Protein AF-A0A6V7X8K1-F1 (afdb_monomer)

Secondary structure (DSSP, 8-state):
-HHHHHHHHHHHHHHHHHHHHHHHHHTT--TT-HHHHHHHHHHHHHHHHHHHHHHTTSHHHHHHHHHS--SSHHHHHHHHHHHHHHHHHHHHHHHGGG-TT-GGGSTTHHHHHHHHHHHHHHHH-

Structure (mmCIF, N/CA/C/O backbone):
data_AF-A0A6V7X8K1-F1
#
_entry.id   AF-A0A6V7X8K1-F1
#
loop_
_atom_site.group_PDB
_atom_site.id
_atom_site.type_symbol
_atom_site.label_atom_id
_atom_site.label_alt_id
_atom_site.label_comp_id
_atom_site.label_asym_id
_atom_site.label_entity_id
_atom_site.label_seq_id
_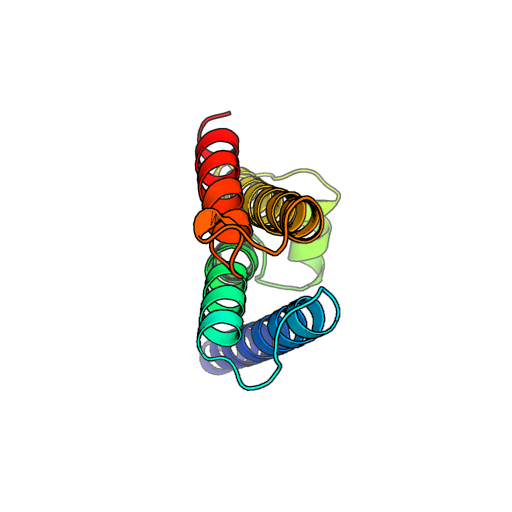atom_site.pdbx_PDB_ins_code
_atom_site.Cartn_x
_atom_site.Cartn_y
_atom_site.Cartn_z
_atom_site.occupancy
_atom_site.B_iso_or_equiv
_atom_site.auth_seq_id
_atom_site.auth_comp_id
_atom_site.auth_asym_id
_atom_site.auth_atom_id
_atom_site.pdbx_PDB_model_num
ATOM 1 N N . MET A 1 1 ? 0.686 -12.149 26.136 1.00 55.59 1 MET A N 1
ATOM 2 C CA . MET A 1 1 ? -0.283 -11.477 25.232 1.00 55.59 1 MET A CA 1
ATOM 3 C C . MET A 1 1 ? 0.337 -10.400 24.326 1.00 55.59 1 MET A C 1
ATOM 5 O O . MET A 1 1 ? -0.065 -10.305 23.178 1.00 55.59 1 MET A O 1
ATOM 9 N N . ARG A 1 2 ? 1.343 -9.617 24.757 1.00 61.03 2 ARG A N 1
ATOM 10 C CA . ARG A 1 2 ? 1.994 -8.589 23.903 1.00 61.03 2 ARG A CA 1
ATOM 11 C C . ARG A 1 2 ? 2.788 -9.161 22.712 1.00 61.03 2 ARG A C 1
ATOM 13 O O . ARG A 1 2 ? 2.730 -8.612 21.616 1.00 61.03 2 ARG A O 1
ATOM 20 N N . ASN A 1 3 ? 3.457 -10.301 22.908 1.00 64.44 3 ASN A N 1
ATOM 21 C CA . ASN A 1 3 ? 4.300 -10.933 21.882 1.00 64.44 3 ASN A CA 1
ATOM 22 C C . ASN A 1 3 ? 3.488 -11.460 20.676 1.00 64.44 3 ASN A C 1
ATOM 24 O O . ASN A 1 3 ? 3.930 -11.409 19.532 1.00 64.44 3 ASN A O 1
ATOM 28 N N . THR A 1 4 ? 2.241 -11.889 20.905 1.00 74.62 4 THR A N 1
ATOM 29 C CA . THR A 1 4 ? 1.353 -12.371 19.837 1.00 74.62 4 THR A CA 1
ATOM 30 C C . THR A 1 4 ? 0.757 -11.237 19.000 1.00 74.62 4 THR A C 1
ATOM 32 O O . THR A 1 4 ? 0.476 -11.454 17.824 1.00 74.62 4 THR A O 1
ATOM 35 N N . ARG A 1 5 ? 0.596 -10.026 19.557 1.00 73.50 5 ARG A N 1
ATOM 36 C CA . ARG A 1 5 ? 0.122 -8.844 18.810 1.00 73.50 5 ARG A CA 1
ATOM 37 C C . ARG A 1 5 ? 1.199 -8.338 17.844 1.00 73.50 5 ARG A C 1
ATOM 39 O O . ARG A 1 5 ? 0.915 -8.153 16.666 1.00 73.50 5 ARG A O 1
ATOM 46 N N . ILE A 1 6 ? 2.442 -8.215 18.316 1.00 80.56 6 ILE A N 1
ATOM 47 C CA . ILE A 1 6 ? 3.587 -7.790 17.490 1.00 80.56 6 ILE A CA 1
ATOM 48 C C .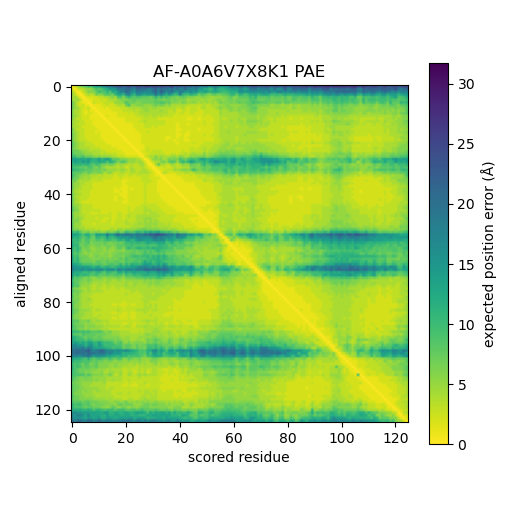 ILE A 1 6 ? 3.845 -8.792 16.358 1.00 80.56 6 ILE A C 1
ATOM 50 O O . ILE A 1 6 ? 4.017 -8.387 15.215 1.00 80.56 6 ILE A O 1
ATOM 54 N N . GLY A 1 7 ? 3.778 -10.099 16.641 1.00 83.44 7 GLY A N 1
ATOM 55 C CA . GLY A 1 7 ? 3.947 -11.127 15.610 1.00 83.44 7 GLY A CA 1
ATOM 56 C C . GLY A 1 7 ? 2.869 -11.110 14.517 1.00 83.44 7 GLY A C 1
ATOM 57 O O . GLY A 1 7 ? 3.161 -11.427 13.368 1.00 83.44 7 GLY A O 1
ATOM 58 N N . ARG A 1 8 ? 1.622 -10.734 14.837 1.00 81.44 8 ARG A N 1
ATOM 59 C CA . ARG A 1 8 ? 0.561 -10.558 13.826 1.00 81.44 8 ARG A CA 1
ATOM 60 C C . ARG A 1 8 ? 0.782 -9.298 12.995 1.00 81.44 8 ARG A C 1
ATOM 62 O O . ARG A 1 8 ? 0.614 -9.350 11.782 1.00 81.44 8 ARG A O 1
ATOM 69 N N . PHE A 1 9 ? 1.190 -8.207 13.644 1.00 86.44 9 PHE A N 1
ATOM 70 C CA . PHE A 1 9 ? 1.510 -6.946 12.980 1.00 86.44 9 PHE A CA 1
ATOM 71 C C . PHE A 1 9 ? 2.623 -7.124 11.946 1.00 86.44 9 PHE A C 1
ATOM 73 O O . PHE A 1 9 ? 2.435 -6.777 10.784 1.00 86.44 9 PHE A O 1
ATOM 80 N N . THR A 1 10 ? 3.754 -7.718 12.342 1.00 88.44 10 THR A N 1
ATOM 81 C CA . THR A 1 10 ? 4.902 -7.893 11.444 1.00 88.44 10 THR A CA 1
ATOM 82 C C . THR A 1 10 ? 4.549 -8.784 10.262 1.00 88.44 10 THR A C 1
ATOM 84 O O . THR A 1 10 ? 4.804 -8.407 9.124 1.00 88.44 10 THR A O 1
ATOM 87 N N . ARG A 1 11 ? 3.888 -9.924 10.502 1.00 89.44 11 ARG A N 1
ATOM 88 C CA . ARG A 1 11 ? 3.417 -10.813 9.427 1.00 89.44 11 ARG A CA 1
ATOM 89 C C . ARG A 1 11 ? 2.485 -10.090 8.462 1.00 89.44 11 ARG A C 1
ATOM 91 O O . ARG A 1 11 ? 2.692 -10.180 7.261 1.00 89.44 11 ARG A O 1
ATOM 98 N N . GLY A 1 12 ? 1.502 -9.354 8.981 1.00 90.25 12 GLY A N 1
ATOM 99 C CA . GLY A 1 12 ? 0.574 -8.589 8.153 1.00 90.25 12 GLY A CA 1
ATOM 100 C C . GLY A 1 12 ? 1.292 -7.549 7.293 1.00 90.25 12 GLY A C 1
ATOM 101 O O . GLY A 1 12 ? 1.050 -7.512 6.094 1.00 90.25 12 GLY A O 1
ATOM 102 N N . TYR A 1 13 ? 2.230 -6.798 7.876 1.00 92.81 13 TYR A N 1
ATOM 103 C CA . TYR A 1 13 ? 3.029 -5.791 7.172 1.00 92.81 13 TYR A CA 1
ATOM 104 C C . TYR A 1 13 ? 3.877 -6.398 6.042 1.00 92.81 13 TYR A C 1
ATOM 106 O O . TYR A 1 13 ? 3.915 -5.873 4.931 1.00 92.81 13 TYR A O 1
ATOM 114 N N . PHE A 1 14 ? 4.535 -7.537 6.288 1.00 94.25 14 PHE A N 1
ATOM 115 C CA . PHE A 1 14 ? 5.283 -8.235 5.238 1.00 94.25 14 PHE A CA 1
ATOM 116 C C . PHE A 1 14 ? 4.357 -8.766 4.140 1.00 94.25 14 PHE A C 1
ATOM 118 O O . PHE A 1 14 ? 4.650 -8.583 2.960 1.00 94.25 14 PHE A O 1
ATOM 125 N N . CYS A 1 15 ? 3.226 -9.376 4.504 1.00 94.06 15 CYS A N 1
ATOM 126 C CA . CYS A 1 15 ? 2.257 -9.882 3.535 1.00 94.06 15 CYS A CA 1
ATOM 127 C C . CYS A 1 15 ? 1.703 -8.765 2.642 1.00 94.06 15 CYS A C 1
ATOM 129 O O . CYS A 1 15 ? 1.661 -8.933 1.427 1.00 94.06 15 CYS A O 1
ATOM 131 N N . THR A 1 16 ? 1.319 -7.619 3.208 1.00 93.25 16 THR A N 1
ATOM 132 C CA . THR A 1 16 ? 0.806 -6.486 2.424 1.00 93.25 16 THR A CA 1
ATOM 133 C C . THR A 1 16 ? 1.877 -5.860 1.538 1.00 93.25 16 THR A C 1
ATOM 135 O O . THR A 1 16 ? 1.589 -5.570 0.379 1.00 93.25 16 THR A O 1
ATOM 138 N N . THR A 1 17 ? 3.122 -5.753 2.016 1.00 94.94 17 THR A N 1
ATOM 139 C CA . THR A 1 17 ? 4.252 -5.290 1.188 1.00 94.94 17 THR A CA 1
ATOM 140 C C . THR A 1 17 ? 4.463 -6.195 -0.019 1.00 94.94 17 THR A C 1
ATOM 142 O O . THR A 1 17 ? 4.588 -5.711 -1.142 1.00 94.94 17 THR A O 1
ATOM 145 N N . ILE A 1 18 ? 4.447 -7.514 0.190 1.00 95.00 18 ILE A N 1
ATOM 146 C CA . ILE A 1 18 ? 4.583 -8.495 -0.890 1.00 95.00 18 ILE A CA 1
ATOM 147 C C . ILE A 1 18 ? 3.430 -8.352 -1.891 1.00 95.00 18 ILE A C 1
ATOM 149 O O . ILE A 1 18 ? 3.673 -8.296 -3.095 1.00 95.00 18 ILE A O 1
ATOM 153 N N . VAL A 1 19 ? 2.188 -8.233 -1.411 1.00 95.00 19 VAL A N 1
ATOM 154 C CA . VAL A 1 19 ? 1.010 -8.045 -2.272 1.00 95.00 19 VAL A CA 1
ATOM 155 C C . VAL A 1 19 ? 1.140 -6.777 -3.118 1.00 95.00 19 VAL A C 1
ATOM 157 O O . VAL A 1 19 ? 0.967 -6.852 -4.331 1.00 95.00 19 VAL A O 1
ATOM 160 N N . PHE A 1 20 ? 1.498 -5.631 -2.530 1.00 94.88 20 PHE A N 1
ATOM 161 C CA . PHE A 1 20 ? 1.669 -4.395 -3.300 1.00 94.88 20 PHE A CA 1
ATOM 162 C C . PHE A 1 20 ? 2.833 -4.459 -4.289 1.00 94.88 20 PHE A C 1
ATOM 164 O O . PHE A 1 20 ? 2.708 -3.927 -5.389 1.00 94.88 20 PHE A O 1
ATOM 171 N N . HIS A 1 21 ? 3.928 -5.145 -3.949 1.00 93.44 21 HIS A N 1
ATOM 172 C CA . HIS A 1 21 ? 5.048 -5.353 -4.871 1.00 93.44 21 HIS A CA 1
ATOM 173 C C . HIS A 1 21 ? 4.629 -6.173 -6.094 1.00 93.44 21 HIS A C 1
ATOM 175 O O . HIS A 1 21 ? 4.922 -5.790 -7.226 1.00 93.44 21 HIS A O 1
ATOM 181 N N . PHE A 1 22 ? 3.887 -7.265 -5.887 1.00 94.19 22 PHE A N 1
ATOM 182 C CA . PHE A 1 22 ? 3.358 -8.070 -6.990 1.00 94.19 22 PHE A CA 1
ATOM 183 C C . PHE A 1 22 ? 2.303 -7.321 -7.809 1.00 94.19 22 PHE A C 1
ATOM 185 O O . PHE A 1 22 ? 2.330 -7.396 -9.034 1.00 94.19 22 PHE A O 1
ATOM 192 N N . LEU A 1 23 ? 1.410 -6.559 -7.169 1.00 92.44 23 LEU A N 1
ATOM 193 C CA . LEU A 1 23 ? 0.446 -5.713 -7.879 1.00 92.44 23 LEU A CA 1
ATOM 194 C C . LEU A 1 23 ? 1.153 -4.677 -8.759 1.00 92.44 23 LEU A C 1
ATOM 196 O O . LEU A 1 23 ? 0.796 -4.522 -9.922 1.00 92.44 23 LEU A O 1
ATOM 200 N N . ALA A 1 24 ? 2.191 -4.019 -8.240 1.00 90.69 2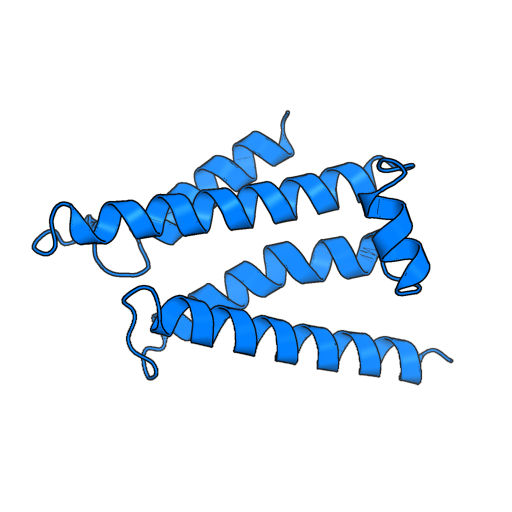4 ALA A N 1
ATOM 201 C CA . ALA A 1 24 ? 3.002 -3.081 -9.008 1.00 90.69 24 ALA A CA 1
ATOM 202 C C . ALA A 1 24 ? 3.735 -3.754 -10.181 1.00 90.69 24 ALA A C 1
ATOM 204 O O . ALA A 1 24 ? 3.841 -3.169 -11.256 1.00 90.69 24 ALA A O 1
ATOM 205 N N . PHE A 1 25 ? 4.205 -4.991 -10.003 1.00 89.75 25 PHE A N 1
ATOM 206 C CA . PHE A 1 25 ? 4.787 -5.786 -11.085 1.00 89.75 25 PHE A CA 1
ATOM 207 C C . PHE A 1 25 ? 3.770 -6.080 -12.201 1.00 89.75 25 PHE A C 1
ATOM 209 O O . PHE A 1 25 ? 4.064 -5.848 -13.371 1.00 89.75 25 PHE A O 1
ATOM 216 N N . PHE A 1 26 ? 2.556 -6.528 -11.859 1.00 87.56 26 PHE A N 1
ATOM 217 C CA . PHE A 1 26 ? 1.506 -6.770 -12.859 1.00 87.56 26 PHE A CA 1
ATOM 218 C C . PHE A 1 26 ? 1.069 -5.490 -13.577 1.00 87.56 26 PHE A C 1
ATOM 220 O O . PHE A 1 26 ? 0.733 -5.520 -14.758 1.00 87.56 26 PHE A O 1
ATOM 227 N N . LEU A 1 27 ? 1.098 -4.365 -12.867 1.00 81.62 27 LEU A N 1
ATOM 228 C CA . LEU A 1 27 ? 0.759 -3.039 -13.363 1.00 81.62 27 LEU A CA 1
ATOM 229 C C . LEU A 1 27 ? 1.997 -2.287 -13.863 1.00 81.62 27 LEU A C 1
ATOM 231 O O . LEU A 1 27 ? 2.163 -1.115 -13.538 1.00 81.62 27 LEU A O 1
ATOM 235 N N . TRP A 1 28 ? 2.817 -2.919 -14.703 1.00 74.50 28 TRP A N 1
ATOM 236 C CA . TRP A 1 28 ? 3.828 -2.244 -15.535 1.00 74.50 28 TRP A CA 1
ATOM 237 C C . TRP A 1 28 ? 5.220 -2.026 -14.931 1.00 74.50 28 TRP A C 1
ATOM 239 O O . TRP A 1 28 ? 6.066 -1.433 -15.603 1.00 74.50 28 TRP A O 1
ATOM 249 N N . SER A 1 29 ? 5.506 -2.513 -13.721 1.00 83.19 29 SER A N 1
ATOM 250 C CA . SER A 1 29 ? 6.845 -2.381 -13.133 1.00 83.19 29 SER A CA 1
ATOM 251 C C . SER A 1 29 ? 7.718 -3.636 -13.251 1.00 83.19 29 SER A C 1
ATOM 253 O O . SER A 1 29 ? 7.244 -4.754 -13.426 1.00 83.19 29 SER A O 1
ATOM 255 N N . SER A 1 30 ? 9.034 -3.461 -13.104 1.00 85.94 30 SER A N 1
ATOM 256 C CA . SER A 1 30 ? 9.994 -4.563 -13.013 1.00 85.94 30 SER A CA 1
ATOM 257 C C . SER A 1 30 ? 10.024 -5.168 -11.606 1.00 85.94 30 SER A C 1
ATOM 259 O O . SER A 1 30 ? 10.061 -4.446 -10.603 1.00 85.94 30 SER A O 1
ATOM 261 N N . ILE A 1 31 ? 10.075 -6.503 -11.537 1.00 85.88 31 ILE A N 1
ATOM 262 C CA . ILE A 1 31 ? 10.069 -7.271 -10.283 1.00 85.88 31 ILE A CA 1
ATOM 263 C C . ILE A 1 31 ? 11.336 -7.063 -9.440 1.00 85.88 31 ILE A C 1
ATOM 265 O O . ILE A 1 31 ? 11.259 -7.092 -8.213 1.00 85.88 31 ILE A O 1
ATOM 269 N N . PHE A 1 32 ? 12.482 -6.821 -10.085 1.00 88.56 32 PHE A N 1
ATOM 270 C CA . PHE A 1 32 ? 13.786 -6.646 -9.430 1.00 88.56 32 PHE A CA 1
ATOM 271 C C . PHE A 1 32 ? 14.178 -5.173 -9.242 1.00 88.56 32 PHE A C 1
ATOM 273 O O . PHE A 1 32 ? 15.308 -4.887 -8.853 1.00 88.56 32 PHE A O 1
ATOM 280 N N . SER A 1 33 ? 13.276 -4.226 -9.526 1.00 88.50 33 SER A N 1
ATOM 281 C CA . SER A 1 33 ? 13.569 -2.808 -9.305 1.00 88.50 33 SER A CA 1
ATOM 282 C C . SER A 1 33 ? 13.435 -2.438 -7.828 1.00 88.50 33 SER A C 1
ATOM 284 O O . SER A 1 33 ? 12.428 -2.736 -7.176 1.00 88.50 33 SER A O 1
ATOM 286 N N . PHE A 1 34 ? 14.447 -1.730 -7.321 1.00 91.38 34 PHE A N 1
ATOM 287 C CA . PHE A 1 34 ? 14.433 -1.139 -5.987 1.00 91.38 34 PHE A CA 1
ATOM 288 C C . PHE A 1 34 ? 13.300 -0.117 -5.832 1.00 91.38 34 PHE A C 1
ATOM 290 O O . PHE A 1 34 ? 12.683 -0.041 -4.771 1.00 91.38 34 PHE A O 1
ATOM 297 N N . ASP A 1 35 ? 12.949 0.599 -6.902 1.00 90.50 35 ASP A N 1
ATOM 298 C CA . ASP A 1 35 ? 11.892 1.608 -6.857 1.00 90.50 35 ASP A CA 1
ATOM 299 C C . ASP A 1 35 ? 10.509 0.981 -6.645 1.00 90.50 35 ASP A C 1
ATOM 301 O O . ASP A 1 35 ? 9.682 1.523 -5.915 1.00 90.50 35 ASP A O 1
ATOM 305 N N . THR A 1 36 ? 10.258 -0.197 -7.230 1.00 92.25 36 THR A N 1
ATOM 306 C CA . THR A 1 36 ? 9.028 -0.974 -6.992 1.00 92.25 36 THR A CA 1
ATOM 307 C C . THR A 1 36 ? 8.920 -1.396 -5.536 1.00 92.25 36 THR A C 1
ATOM 309 O O . THR A 1 36 ? 7.853 -1.271 -4.937 1.00 92.25 36 THR A O 1
ATOM 312 N N . PHE A 1 37 ? 10.035 -1.842 -4.953 1.00 93.62 37 PHE A N 1
ATOM 313 C CA . PHE A 1 37 ? 10.077 -2.245 -3.555 1.00 93.62 37 PHE A CA 1
ATOM 314 C C . PHE A 1 37 ? 9.829 -1.056 -2.619 1.00 93.62 37 PHE A C 1
ATOM 316 O O . PHE A 1 37 ? 8.992 -1.145 -1.721 1.00 93.62 37 PHE A O 1
ATOM 323 N N . LEU A 1 38 ? 10.498 0.078 -2.852 1.00 94.50 38 LEU A N 1
ATOM 324 C CA . LEU A 1 38 ? 10.278 1.302 -2.079 1.00 94.50 38 LEU A CA 1
ATOM 325 C C . LEU A 1 38 ? 8.838 1.803 -2.194 1.00 94.50 38 LEU A C 1
ATOM 327 O O . LEU A 1 38 ? 8.244 2.206 -1.195 1.00 94.50 38 LEU A O 1
ATOM 331 N N . PHE A 1 39 ? 8.258 1.747 -3.391 1.00 94.38 39 PHE A N 1
ATOM 332 C CA . PHE A 1 39 ? 6.867 2.117 -3.613 1.00 94.38 39 PHE A CA 1
ATOM 333 C C . PHE A 1 39 ? 5.899 1.189 -2.864 1.00 94.38 39 PHE A C 1
ATOM 335 O O . PHE A 1 39 ? 4.990 1.666 -2.185 1.00 94.38 39 PHE A O 1
ATOM 342 N N . ALA A 1 40 ? 6.122 -0.127 -2.906 1.00 95.06 40 ALA A N 1
ATOM 343 C CA . ALA A 1 40 ? 5.330 -1.094 -2.148 1.00 95.06 40 ALA A CA 1
ATOM 344 C C . ALA A 1 40 ? 5.450 -0.877 -0.629 1.00 95.06 40 ALA A C 1
ATOM 346 O O . ALA A 1 40 ? 4.455 -0.970 0.096 1.00 95.06 40 ALA A O 1
ATOM 347 N N . LEU A 1 41 ? 6.645 -0.533 -0.141 1.00 95.38 41 LEU A N 1
ATOM 348 C CA . LEU A 1 41 ? 6.888 -0.203 1.262 1.00 95.38 41 LEU A CA 1
ATOM 349 C C . LEU A 1 41 ? 6.169 1.092 1.677 1.00 95.38 41 LEU A C 1
ATOM 351 O O . LEU A 1 41 ? 5.563 1.147 2.750 1.00 95.38 41 LEU A O 1
ATOM 355 N N . LEU A 1 42 ? 6.186 2.118 0.821 1.00 94.81 42 LEU A N 1
ATOM 356 C CA . LEU A 1 42 ? 5.470 3.381 1.027 1.00 94.81 42 LEU A CA 1
ATOM 357 C C . LEU A 1 42 ? 3.954 3.152 1.111 1.00 94.81 42 LEU A C 1
ATOM 359 O O . LEU A 1 42 ? 3.313 3.587 2.072 1.00 94.81 42 LEU A O 1
ATOM 363 N N . LEU A 1 43 ? 3.391 2.420 0.146 1.00 94.50 43 LEU A N 1
ATOM 364 C CA . LEU A 1 43 ? 1.977 2.038 0.130 1.00 94.50 43 LEU A CA 1
ATOM 365 C C . LEU A 1 43 ? 1.601 1.233 1.371 1.00 94.50 43 LEU A C 1
ATOM 367 O O . LEU A 1 43 ? 0.589 1.508 2.010 1.00 94.50 43 LEU A O 1
ATOM 371 N N . THR A 1 44 ? 2.430 0.271 1.770 1.00 95.69 44 THR A N 1
ATOM 372 C CA . THR A 1 44 ? 2.173 -0.527 2.975 1.00 95.69 44 THR A CA 1
ATOM 373 C C . THR A 1 44 ? 2.181 0.329 4.233 1.00 95.69 44 THR A C 1
ATOM 375 O O . THR A 1 44 ? 1.299 0.210 5.080 1.00 95.69 44 THR A O 1
ATOM 378 N N . THR A 1 45 ? 3.157 1.223 4.355 1.00 94.50 45 THR A N 1
ATOM 379 C CA . THR A 1 45 ? 3.290 2.107 5.517 1.00 94.50 45 THR A CA 1
ATOM 380 C C . THR A 1 45 ? 2.101 3.052 5.640 1.00 94.50 45 THR A C 1
ATOM 382 O O . THR A 1 45 ? 1.637 3.317 6.740 1.00 94.50 45 THR A O 1
ATOM 385 N N . THR A 1 46 ? 1.567 3.529 4.524 1.00 92.75 46 THR A N 1
ATOM 386 C CA . THR A 1 46 ? 0.464 4.500 4.519 1.00 92.75 46 THR A CA 1
ATOM 387 C C . THR A 1 46 ? -0.913 3.849 4.587 1.00 92.75 46 THR A C 1
ATOM 389 O O . THR A 1 46 ? -1.862 4.478 5.035 1.00 92.75 46 THR A O 1
ATOM 392 N N . THR A 1 47 ? -1.038 2.573 4.224 1.00 92.38 47 THR A N 1
ATOM 393 C CA . THR A 1 47 ? -2.311 1.842 4.289 1.00 92.38 47 THR A CA 1
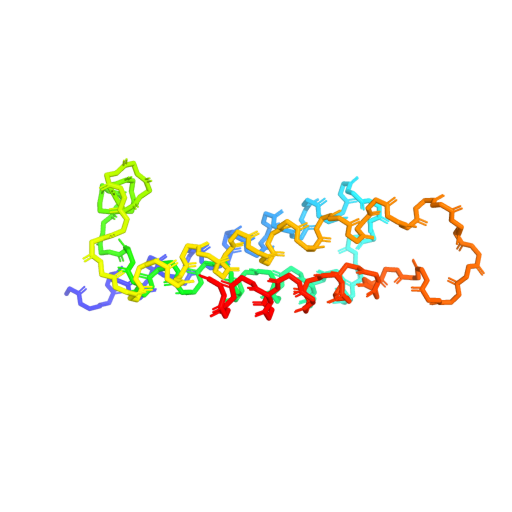ATOM 394 C C . THR A 1 47 ? -2.398 0.974 5.538 1.00 92.38 47 THR A C 1
ATOM 396 O O . THR A 1 47 ? -3.249 1.185 6.399 1.00 92.38 47 THR A O 1
ATOM 399 N N . PHE A 1 48 ? -1.490 0.011 5.681 1.00 92.00 48 PHE A N 1
ATOM 400 C CA . PHE A 1 48 ? -1.559 -1.011 6.715 1.00 92.00 48 PHE A CA 1
ATOM 401 C C . PHE A 1 48 ? -1.272 -0.446 8.106 1.00 92.00 48 PHE A C 1
ATOM 403 O O . PHE A 1 48 ? -1.967 -0.795 9.054 1.00 92.00 48 PHE A O 1
ATOM 410 N N . LEU A 1 49 ? -0.272 0.427 8.249 1.00 90.00 49 LEU A N 1
ATOM 411 C CA . LEU A 1 49 ? 0.157 0.928 9.558 1.00 90.00 49 LEU A CA 1
ATOM 412 C C . LEU A 1 49 ? -0.935 1.743 10.285 1.00 90.00 49 LEU A C 1
ATOM 414 O O . LEU A 1 49 ? -1.265 1.367 11.413 1.00 90.00 49 LEU A O 1
ATOM 418 N N . PRO A 1 50 ? -1.551 2.789 9.691 1.00 89.44 50 PRO A N 1
ATOM 419 C CA . PRO A 1 50 ? -2.596 3.548 10.382 1.00 89.44 50 PRO A CA 1
ATOM 420 C C . PRO A 1 50 ? -3.853 2.705 10.645 1.00 89.44 50 PRO A C 1
ATOM 422 O O . PRO A 1 50 ? -4.429 2.782 11.731 1.00 89.44 50 PRO A O 1
ATOM 425 N N . LEU A 1 51 ? -4.243 1.831 9.708 1.00 88.38 51 LEU A N 1
ATOM 426 C CA . LEU A 1 51 ? -5.377 0.917 9.893 1.00 88.38 51 LEU A CA 1
ATOM 427 C C . LEU A 1 51 ? -5.133 -0.091 11.022 1.00 88.38 51 LEU A C 1
ATOM 429 O O . LEU A 1 51 ? -6.040 -0.375 11.807 1.00 88.38 51 LEU A O 1
ATOM 433 N N . ASN A 1 52 ? -3.912 -0.618 11.138 1.00 87.88 52 ASN A N 1
ATOM 434 C CA . ASN A 1 52 ? -3.579 -1.573 12.188 1.00 87.88 52 ASN A CA 1
ATOM 435 C C . ASN A 1 52 ? -3.609 -0.922 13.577 1.00 87.88 52 ASN A C 1
ATOM 437 O O . ASN A 1 52 ? -4.168 -1.501 14.507 1.00 87.88 52 ASN A O 1
ATOM 441 N N . ILE A 1 53 ? -3.072 0.299 13.691 1.00 86.62 53 ILE A N 1
ATOM 442 C CA . ILE A 1 53 ? -3.036 1.062 14.945 1.00 86.62 53 ILE A CA 1
ATOM 443 C C . ILE A 1 53 ? -4.445 1.463 15.400 1.00 86.62 53 ILE A C 1
ATOM 445 O O . ILE A 1 53 ? -4.754 1.330 16.583 1.00 86.62 53 ILE A O 1
ATOM 449 N N . SER A 1 54 ? -5.298 1.929 14.484 1.00 85.69 54 SER A N 1
ATOM 450 C CA . SER A 1 54 ? -6.596 2.524 14.839 1.00 85.69 54 SER A CA 1
ATOM 451 C C . SER A 1 54 ? -7.771 1.538 14.834 1.00 85.69 54 SER A C 1
ATOM 453 O O . SER A 1 54 ? -8.699 1.699 15.629 1.00 85.69 54 SER A O 1
ATOM 455 N N . CYS A 1 55 ? -7.765 0.529 13.951 1.00 78.50 55 CYS A N 1
ATOM 456 C CA . CYS A 1 55 ? -8.893 -0.400 13.776 1.00 78.50 55 CYS A CA 1
ATOM 457 C C . CYS A 1 55 ? -8.567 -1.861 14.163 1.00 78.50 55 CYS A C 1
ATOM 459 O O . CYS A 1 55 ? -9.492 -2.634 14.414 1.00 78.50 55 CYS A O 1
ATOM 461 N N . SER A 1 56 ? -7.296 -2.288 14.224 1.00 67.06 56 SER A N 1
ATOM 462 C CA . SER A 1 56 ? -6.954 -3.721 14.324 1.00 67.06 56 SER A CA 1
ATOM 463 C C . SER A 1 56 ? -6.466 -4.147 15.717 1.00 67.06 56 SER A C 1
ATOM 465 O O . SER A 1 56 ? -5.290 -4.405 15.977 1.00 67.06 56 SER A O 1
ATOM 467 N N . GLU A 1 57 ? -7.414 -4.317 16.635 1.00 69.12 57 GLU A N 1
ATOM 468 C CA . GLU A 1 57 ? -7.204 -5.253 17.751 1.00 69.12 57 GLU A CA 1
ATOM 469 C C . GLU A 1 57 ? -7.701 -6.668 17.413 1.00 69.12 57 GLU A C 1
ATOM 471 O O . GLU A 1 57 ? -7.179 -7.651 17.943 1.00 69.12 57 GLU A O 1
ATOM 476 N N . SER A 1 58 ? -8.668 -6.781 16.494 1.00 77.00 58 SER A N 1
ATOM 477 C CA . SER A 1 58 ? -9.191 -8.031 15.931 1.00 77.00 58 SER A CA 1
ATOM 478 C C . SER A 1 58 ? -9.646 -7.819 14.480 1.00 77.00 58 SER A C 1
ATOM 480 O O . SER A 1 58 ? -9.895 -6.687 14.068 1.00 77.00 58 SER A O 1
ATOM 482 N N . ALA A 1 59 ? -9.764 -8.904 13.703 1.00 73.69 59 ALA A N 1
ATOM 483 C CA . ALA A 1 59 ? -10.305 -8.841 12.340 1.00 73.69 59 ALA A CA 1
ATOM 484 C C . ALA A 1 59 ? -11.761 -8.346 12.331 1.00 73.69 59 ALA A C 1
ATOM 486 O O . ALA A 1 59 ? -12.144 -7.560 11.478 1.00 73.69 59 ALA A O 1
ATOM 487 N N . GLU A 1 60 ? -12.548 -8.745 13.328 1.00 77.94 60 GLU A N 1
ATOM 488 C CA . GLU A 1 60 ? -13.931 -8.297 13.503 1.00 77.94 60 GLU A CA 1
ATOM 489 C C . GLU A 1 60 ? -14.023 -6.788 13.761 1.00 77.94 60 GLU A C 1
ATOM 491 O O . GLU A 1 60 ? -14.833 -6.108 13.146 1.00 77.94 60 GLU A O 1
ATOM 496 N N . LYS A 1 61 ? -13.142 -6.229 14.605 1.00 76.19 61 LYS A N 1
ATOM 497 C CA . LYS A 1 61 ? -13.078 -4.776 14.820 1.00 76.19 61 LYS A CA 1
ATOM 498 C C . LYS A 1 61 ? -12.650 -4.027 13.565 1.00 76.19 61 LYS A C 1
ATOM 500 O O . LYS A 1 61 ? -13.150 -2.934 13.338 1.00 76.19 61 LYS A O 1
ATOM 505 N N . PHE A 1 62 ? -11.767 -4.607 12.753 1.00 81.25 62 PHE A N 1
ATOM 506 C CA . PHE A 1 62 ? -11.392 -4.031 11.465 1.00 81.25 62 PHE A CA 1
ATOM 507 C C . PHE A 1 62 ? -12.594 -3.951 10.515 1.00 81.25 62 PHE A C 1
ATOM 509 O O . PHE A 1 62 ? -12.887 -2.868 10.016 1.00 81.25 62 PHE A O 1
ATOM 516 N N . TRP A 1 63 ? -13.319 -5.058 10.328 1.00 80.31 63 TRP A N 1
ATOM 517 C CA . TRP A 1 63 ? -14.515 -5.083 9.480 1.00 80.31 63 TRP A CA 1
ATOM 518 C C . TRP A 1 63 ? -15.622 -4.183 10.027 1.00 80.31 63 TRP A C 1
ATOM 520 O O . TRP A 1 63 ? -16.196 -3.411 9.275 1.00 80.31 63 TRP A O 1
ATOM 530 N N . ASN A 1 64 ? -15.828 -4.146 11.345 1.00 81.06 64 ASN A N 1
ATOM 531 C CA . ASN A 1 64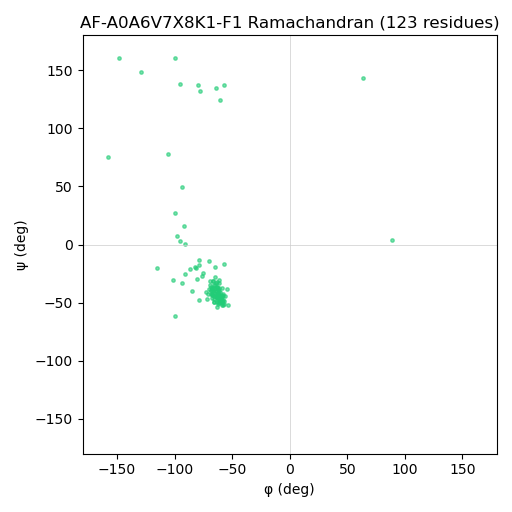 ? -16.752 -3.189 11.952 1.00 81.06 64 ASN A CA 1
ATOM 532 C C . ASN A 1 64 ? -16.322 -1.729 11.740 1.00 81.06 64 ASN A C 1
ATOM 534 O O . ASN A 1 64 ? -17.187 -0.889 11.530 1.00 81.06 64 ASN A O 1
ATOM 538 N N . CYS A 1 65 ? -15.021 -1.416 11.772 1.00 80.12 65 CYS A N 1
ATOM 539 C CA . CYS A 1 65 ? -14.487 -0.080 11.457 1.00 80.12 65 CYS A CA 1
ATOM 540 C C . CYS A 1 65 ? -14.873 0.351 10.033 1.00 80.12 65 CYS A C 1
ATOM 542 O O . CYS A 1 65 ? -15.130 1.525 9.779 1.00 80.12 65 CYS A O 1
ATOM 544 N N . TRP A 1 66 ? -14.875 -0.619 9.116 1.00 78.00 66 TRP A N 1
ATOM 545 C CA . TRP A 1 66 ? -15.184 -0.431 7.707 1.00 78.00 66 TRP A CA 1
ATOM 546 C C . TRP A 1 66 ? -16.695 -0.327 7.450 1.00 78.00 66 TRP A C 1
ATOM 548 O O . TRP A 1 66 ? -17.133 0.613 6.792 1.00 78.00 66 TRP A O 1
ATOM 558 N N . ASP A 1 67 ? -17.487 -1.243 8.016 1.00 82.12 67 ASP A N 1
ATOM 559 C CA . ASP A 1 67 ? -18.925 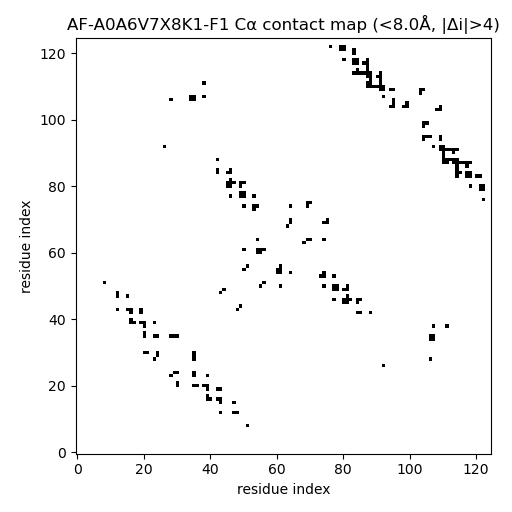-1.381 7.746 1.00 82.12 67 ASP A CA 1
ATOM 560 C C . ASP A 1 67 ? -19.807 -0.459 8.606 1.00 82.12 67 ASP A C 1
ATOM 562 O O . ASP A 1 67 ? -20.774 0.113 8.108 1.00 82.12 67 ASP A O 1
ATOM 566 N N . ASN A 1 68 ? -19.493 -0.279 9.896 1.00 71.88 68 ASN A N 1
ATOM 567 C CA . ASN A 1 68 ? -20.331 0.483 10.840 1.00 71.88 68 ASN A CA 1
ATOM 568 C C . ASN A 1 68 ? -19.964 1.972 10.938 1.00 71.88 68 ASN A C 1
ATOM 570 O O . ASN A 1 68 ? -20.396 2.643 11.8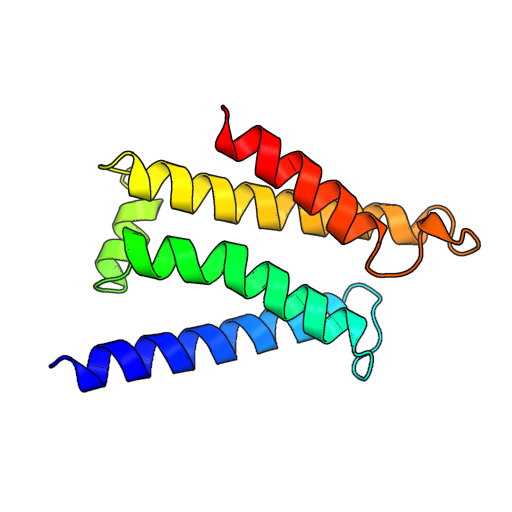79 1.00 71.88 68 ASN A O 1
ATOM 574 N N . TYR A 1 69 ? -19.193 2.486 9.971 1.00 72.06 69 TYR A N 1
ATOM 575 C CA . TYR A 1 69 ? -18.626 3.837 9.964 1.00 72.06 69 TYR A CA 1
ATOM 576 C C . TYR A 1 69 ? -17.617 4.070 11.121 1.00 72.06 69 TYR A C 1
ATOM 578 O O . TYR A 1 69 ? -17.787 3.561 12.234 1.00 72.06 69 TYR A O 1
ATOM 586 N N . PRO A 1 70 ? -16.526 4.830 10.907 1.00 80.19 70 PRO A N 1
ATOM 587 C CA . PRO A 1 70 ? -15.519 5.065 11.941 1.00 80.19 70 PRO A CA 1
ATOM 588 C C . PRO A 1 70 ? -16.113 5.759 13.174 1.00 80.19 70 PRO A C 1
ATOM 590 O O . PRO A 1 70 ? -16.677 6.848 13.087 1.00 80.19 70 PRO A O 1
ATOM 593 N N . GLN A 1 71 ? -15.928 5.138 14.341 1.00 81.56 71 GLN A N 1
ATOM 594 C CA . GLN A 1 71 ? -16.464 5.605 15.627 1.00 81.56 71 GLN A CA 1
ATOM 595 C C . GLN A 1 71 ? -15.595 6.710 16.246 1.00 81.56 71 GLN A C 1
ATOM 597 O O . GLN A 1 71 ? -16.028 7.451 17.124 1.00 81.56 71 GLN A O 1
ATOM 602 N N . THR A 1 72 ? -14.331 6.804 15.825 1.00 86.69 72 THR A N 1
ATOM 603 C CA . THR A 1 72 ? -13.353 7.768 16.342 1.00 86.69 72 THR A CA 1
ATOM 604 C C . THR A 1 72 ? -12.691 8.527 15.199 1.00 86.69 72 THR A C 1
ATOM 606 O O . THR A 1 72 ? -12.449 7.973 14.127 1.00 86.69 72 THR A O 1
ATOM 609 N N . ILE A 1 73 ? -12.312 9.781 15.454 1.00 86.38 73 ILE A N 1
ATOM 610 C CA . ILE A 1 73 ? -11.584 10.631 14.500 1.00 86.38 73 ILE A CA 1
ATOM 611 C C . ILE A 1 73 ? -10.298 9.945 13.999 1.00 86.38 73 ILE A C 1
ATOM 613 O O . ILE A 1 73 ? -9.989 10.000 12.813 1.00 86.38 73 ILE A O 1
ATOM 617 N N . SER A 1 74 ? -9.578 9.223 14.866 1.00 87.19 74 SER A N 1
ATOM 618 C CA . SER A 1 74 ? -8.379 8.460 14.484 1.00 87.19 74 SER A CA 1
ATOM 619 C C . SER A 1 74 ? -8.669 7.355 13.461 1.00 87.19 74 SER A C 1
ATOM 621 O O . SER A 1 74 ? -7.899 7.173 12.517 1.00 87.19 74 SER A O 1
ATOM 623 N N . GLN A 1 75 ? -9.787 6.641 13.611 1.00 87.62 75 GLN A N 1
ATOM 624 C CA . GLN A 1 75 ? -10.232 5.610 12.671 1.00 87.62 75 GLN A CA 1
ATOM 625 C C . GLN A 1 75 ? -10.630 6.227 11.333 1.00 87.62 75 GLN A C 1
ATOM 627 O O . GLN A 1 75 ? -10.201 5.739 10.289 1.00 87.62 75 GLN A O 1
ATOM 632 N N . LEU A 1 76 ? -11.367 7.343 11.371 1.00 88.00 76 LEU A N 1
ATOM 633 C CA . LEU A 1 76 ? -11.760 8.086 10.176 1.00 88.00 76 LEU A CA 1
ATOM 634 C C . LEU A 1 76 ? -10.531 8.536 9.381 1.00 88.00 76 LEU A C 1
ATOM 636 O O . LEU A 1 76 ? -10.437 8.236 8.192 1.00 88.00 76 LEU A O 1
ATOM 640 N N . TYR A 1 77 ? -9.557 9.175 10.035 1.00 88.88 77 TYR A N 1
ATOM 641 C CA . TYR A 1 77 ? -8.312 9.573 9.378 1.00 88.88 77 TYR A CA 1
ATOM 642 C C . TYR A 1 77 ? -7.526 8.380 8.848 1.00 88.88 77 TYR A C 1
ATOM 644 O O . TYR A 1 77 ? -7.010 8.442 7.740 1.00 88.88 77 TYR A O 1
ATOM 652 N N . SER A 1 78 ? -7.463 7.274 9.590 1.00 89.81 78 SER A N 1
ATOM 653 C CA . SER A 1 78 ? -6.728 6.082 9.148 1.00 89.81 78 SER A CA 1
ATOM 654 C C . SER A 1 78 ? -7.320 5.477 7.875 1.00 89.81 78 SER A C 1
ATOM 656 O O . SER A 1 78 ? -6.576 5.118 6.964 1.00 89.81 78 SER A O 1
ATOM 658 N N . ILE A 1 79 ? -8.652 5.409 7.785 1.00 88.88 79 ILE A N 1
ATOM 659 C CA . ILE A 1 79 ? -9.358 4.938 6.588 1.00 88.88 79 ILE A CA 1
ATOM 660 C C . ILE A 1 79 ? -9.168 5.924 5.433 1.00 88.88 79 ILE A C 1
ATOM 662 O O . ILE A 1 79 ? -8.826 5.506 4.328 1.00 88.88 79 ILE A O 1
ATOM 666 N N . ARG A 1 80 ? -9.324 7.232 5.679 1.00 89.69 80 ARG A N 1
ATOM 667 C CA . ARG A 1 80 ? -9.150 8.271 4.652 1.00 89.69 80 ARG A CA 1
ATOM 668 C C . ARG A 1 80 ? -7.736 8.301 4.086 1.00 89.69 80 ARG A C 1
ATOM 670 O O . ARG A 1 80 ? -7.574 8.346 2.872 1.00 89.69 80 ARG A O 1
ATOM 677 N N . VAL A 1 81 ? -6.727 8.215 4.947 1.00 90.56 81 VAL A N 1
ATOM 678 C CA . VAL A 1 81 ? -5.317 8.134 4.554 1.00 90.56 81 VAL A CA 1
ATOM 679 C C . VAL A 1 81 ? -5.072 6.895 3.703 1.00 90.56 81 VAL A C 1
ATOM 681 O O . VAL A 1 81 ? -4.469 7.009 2.637 1.00 90.56 81 VAL A O 1
ATOM 684 N N . ALA A 1 82 ? -5.554 5.725 4.130 1.00 91.25 82 ALA A N 1
ATOM 685 C CA . ALA A 1 82 ? -5.354 4.485 3.388 1.00 91.25 82 ALA A CA 1
ATOM 686 C C . ALA A 1 82 ? -6.027 4.536 2.006 1.00 91.25 82 ALA A C 1
ATOM 688 O O . ALA A 1 82 ? -5.404 4.187 1.003 1.00 91.25 82 ALA A O 1
ATOM 689 N N . LEU A 1 83 ? -7.269 5.024 1.939 1.00 90.94 83 LEU A N 1
ATOM 690 C CA . LEU A 1 83 ? -8.015 5.181 0.691 1.00 90.94 83 LEU A CA 1
ATOM 691 C C . LEU A 1 83 ? -7.378 6.215 -0.238 1.00 90.94 83 LEU A C 1
ATOM 693 O O . LEU A 1 83 ? -7.135 5.906 -1.401 1.00 90.94 83 LEU A O 1
ATOM 697 N N . GLY A 1 84 ? -7.054 7.407 0.267 1.00 91.06 84 GLY A N 1
ATOM 698 C CA . GLY A 1 84 ? -6.391 8.456 -0.507 1.00 91.06 84 GLY A CA 1
ATOM 699 C C . GLY A 1 84 ? -5.045 7.986 -1.058 1.00 91.06 84 GLY A C 1
ATOM 700 O O . GLY A 1 84 ? -4.765 8.159 -2.242 1.00 91.06 84 GLY A O 1
ATOM 701 N N . SER A 1 85 ? -4.257 7.294 -0.233 1.00 92.12 85 SER A N 1
ATOM 702 C CA . SER A 1 85 ? -2.986 6.689 -0.643 1.00 92.12 85 SER A CA 1
ATOM 703 C C . SER A 1 85 ? -3.168 5.680 -1.775 1.00 92.12 85 SER A C 1
ATOM 705 O O . SER A 1 85 ? -2.453 5.754 -2.772 1.00 92.12 85 SER A O 1
ATOM 707 N N . LEU A 1 86 ? -4.126 4.756 -1.650 1.00 92.25 86 LEU A N 1
ATOM 708 C CA . LEU A 1 86 ? -4.395 3.729 -2.663 1.00 92.25 86 LEU A CA 1
ATOM 709 C C . LEU A 1 86 ? -4.907 4.332 -3.970 1.00 92.25 86 LEU A C 1
ATOM 711 O O . LEU A 1 86 ? -4.381 4.025 -5.038 1.00 92.25 86 LEU A O 1
ATOM 715 N N . ILE A 1 87 ? -5.913 5.201 -3.880 1.00 92.31 87 ILE A N 1
ATOM 716 C CA . ILE A 1 87 ? -6.545 5.830 -5.039 1.00 92.31 87 ILE A CA 1
ATOM 717 C C . ILE A 1 87 ? -5.526 6.703 -5.774 1.00 92.31 87 ILE A C 1
ATOM 719 O O . ILE A 1 87 ? -5.342 6.536 -6.977 1.00 92.31 87 ILE A O 1
ATOM 723 N N . GLY A 1 88 ? -4.809 7.576 -5.061 1.00 90.88 88 GLY A N 1
ATOM 724 C CA . GLY A 1 88 ? -3.793 8.440 -5.661 1.00 90.88 88 GLY A CA 1
ATOM 725 C C . GLY A 1 88 ? -2.669 7.644 -6.316 1.00 90.88 88 GLY A C 1
ATOM 726 O O . GLY A 1 88 ? -2.339 7.881 -7.477 1.00 90.88 88 GLY A O 1
ATOM 727 N N . SER A 1 89 ? -2.136 6.643 -5.612 1.00 91.38 89 SER A N 1
ATOM 728 C CA . SER A 1 89 ? -1.071 5.787 -6.142 1.00 91.38 89 SER A CA 1
ATOM 729 C C . SER A 1 89 ? -1.464 5.127 -7.462 1.00 91.38 89 SER A C 1
ATOM 731 O O . SER A 1 89 ? -0.674 5.133 -8.404 1.00 91.38 89 SER A O 1
ATOM 733 N N . TRP A 1 90 ? -2.688 4.594 -7.559 1.00 89.31 90 TRP A N 1
ATOM 734 C CA . TRP A 1 90 ? -3.142 3.886 -8.756 1.00 89.31 90 TRP A CA 1
ATOM 735 C C . TRP A 1 90 ? -3.612 4.796 -9.888 1.00 89.31 90 TRP A C 1
ATOM 737 O O . TRP A 1 90 ? -3.388 4.455 -11.047 1.00 89.31 90 TRP A O 1
ATOM 747 N N . ILE A 1 91 ? -4.154 5.982 -9.594 1.00 89.69 91 ILE A N 1
ATOM 748 C CA . ILE A 1 91 ? -4.412 7.002 -10.623 1.00 89.69 91 ILE A CA 1
ATOM 749 C C . ILE A 1 91 ? -3.112 7.364 -11.346 1.00 89.69 91 ILE A C 1
ATOM 751 O O . ILE A 1 91 ? -3.088 7.430 -12.573 1.00 89.69 91 ILE A O 1
ATOM 755 N N . GLY A 1 92 ? -2.012 7.523 -10.607 1.00 85.06 92 GLY A N 1
ATOM 756 C CA . GLY A 1 92 ? -0.720 7.828 -11.216 1.00 85.06 92 GLY A CA 1
ATOM 757 C C . GLY A 1 92 ? -0.175 6.721 -12.118 1.00 85.06 92 GLY A C 1
ATOM 758 O O . GLY A 1 92 ? 0.502 7.029 -13.096 1.00 85.06 92 GLY A O 1
ATOM 759 N N . VAL A 1 93 ? -0.527 5.457 -11.866 1.00 86.62 93 VAL A N 1
ATOM 760 C CA . VAL A 1 93 ? -0.144 4.333 -12.735 1.00 86.62 93 VAL A CA 1
ATOM 761 C C . VAL A 1 93 ? -0.832 4.403 -14.093 1.00 86.62 93 VAL A C 1
ATOM 763 O O . VAL A 1 93 ? -0.192 4.131 -15.105 1.00 86.62 93 VAL A O 1
ATOM 766 N N . PHE A 1 94 ? -2.092 4.841 -14.153 1.00 84.12 94 PHE A N 1
ATOM 767 C CA . PHE A 1 94 ? -2.799 5.017 -15.427 1.00 84.12 94 PHE A CA 1
ATOM 768 C C . PHE A 1 94 ? -2.186 6.101 -16.324 1.00 84.12 94 PHE A C 1
ATOM 770 O O . PHE A 1 94 ? -2.423 6.095 -17.529 1.00 84.12 94 PHE A O 1
ATOM 777 N N . VAL A 1 95 ? -1.388 7.018 -15.768 1.00 81.31 95 VAL A N 1
ATOM 778 C CA . VAL A 1 95 ? -0.718 8.087 -16.528 1.00 81.31 95 VAL A CA 1
ATOM 779 C C . VAL A 1 95 ? 0.574 7.595 -17.199 1.00 81.31 95 VAL A C 1
ATOM 781 O O . VAL A 1 95 ? 1.028 8.205 -18.167 1.00 81.31 95 VAL A O 1
ATOM 784 N N . VAL A 1 96 ? 1.155 6.481 -16.740 1.00 81.38 96 VAL A N 1
ATOM 785 C CA . VAL A 1 96 ? 2.417 5.932 -17.277 1.00 81.38 96 VAL A CA 1
ATOM 786 C C . VAL A 1 96 ? 2.305 5.527 -18.762 1.00 81.38 96 VAL A C 1
ATOM 788 O O . VAL A 1 96 ? 3.178 5.923 -19.536 1.00 81.38 96 VAL A O 1
ATOM 791 N N . PRO A 1 97 ? 1.241 4.830 -19.223 1.00 73.88 97 PRO A N 1
ATOM 792 C CA . PRO A 1 97 ? 1.094 4.435 -20.626 1.00 73.88 97 PRO A CA 1
ATOM 793 C C . PRO A 1 97 ? 0.818 5.584 -21.602 1.00 73.88 97 PRO A C 1
ATOM 795 O O . PRO A 1 97 ? 0.926 5.377 -22.807 1.00 73.88 97 PRO A O 1
ATOM 798 N N . LEU A 1 98 ? 0.445 6.772 -21.110 1.00 77.38 98 LEU A N 1
ATOM 799 C CA . LEU A 1 98 ? 0.015 7.886 -21.958 1.00 77.38 98 LEU A CA 1
ATOM 800 C C . LEU A 1 98 ? 1.171 8.479 -22.783 1.00 77.38 98 LEU A C 1
ATOM 802 O O . LEU A 1 98 ? 0.934 8.935 -23.893 1.00 7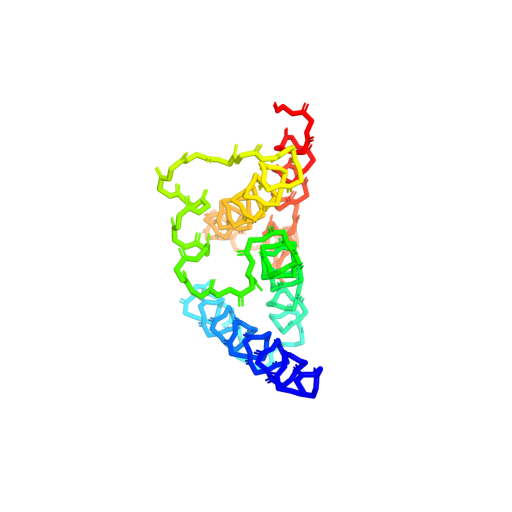7.38 98 LEU A O 1
ATOM 806 N N . ASP A 1 99 ? 2.407 8.444 -22.267 1.00 70.56 99 ASP A N 1
ATOM 807 C CA . ASP A 1 99 ? 3.602 8.973 -22.945 1.00 70.56 99 ASP A CA 1
ATOM 808 C C . ASP A 1 99 ? 4.899 8.319 -22.387 1.00 70.56 99 ASP A C 1
ATOM 810 O O . ASP A 1 99 ? 5.688 8.914 -21.653 1.00 70.56 99 ASP A O 1
ATOM 814 N N . TRP A 1 100 ? 5.180 7.064 -22.762 1.00 72.06 100 TRP A N 1
ATOM 815 C CA . TRP A 1 100 ? 6.293 6.257 -22.201 1.00 72.06 100 TRP A CA 1
ATOM 816 C C . TRP A 1 100 ? 7.703 6.877 -22.328 1.00 72.06 100 TRP A C 1
ATOM 818 O O . TRP A 1 100 ? 8.650 6.471 -21.653 1.00 72.06 100 TRP A O 1
ATOM 828 N N . ASN A 1 101 ? 7.866 7.871 -23.203 1.00 78.31 101 ASN A N 1
ATOM 829 C CA . ASN A 1 101 ? 9.158 8.470 -23.535 1.00 78.31 101 ASN A CA 1
ATOM 830 C C . ASN A 1 101 ? 9.532 9.681 -22.665 1.00 78.31 101 ASN A C 1
ATOM 832 O O . ASN A 1 101 ? 10.591 10.280 -22.870 1.00 78.31 101 ASN A O 1
ATOM 836 N N . ARG A 1 102 ? 8.694 10.086 -21.702 1.00 87.06 102 ARG A N 1
ATOM 837 C CA . ARG A 1 102 ? 8.983 11.247 -20.852 1.00 87.06 102 ARG A CA 1
ATOM 838 C C . ARG A 1 102 ? 9.641 10.842 -19.539 1.00 87.06 102 ARG A C 1
ATOM 840 O O . ARG A 1 102 ? 9.243 9.899 -18.866 1.00 87.06 102 ARG A O 1
ATOM 847 N N . TRP A 1 103 ? 10.642 11.619 -19.130 1.00 86.31 103 TRP A N 1
ATOM 848 C CA . TRP A 1 103 ? 11.379 11.397 -17.883 1.00 86.31 103 TRP A CA 1
ATOM 849 C C . TRP A 1 103 ? 10.489 11.486 -16.634 1.00 86.31 103 TRP A C 1
ATOM 851 O O . TRP A 1 103 ? 10.746 10.773 -15.670 1.00 86.31 103 TRP A O 1
ATOM 861 N N . TRP A 1 104 ? 9.433 12.307 -16.668 1.00 82.81 104 TRP A N 1
ATOM 862 C CA . TRP A 1 104 ? 8.486 12.480 -15.563 1.00 82.81 104 TRP A CA 1
ATOM 863 C C . TRP A 1 104 ? 7.443 11.351 -15.460 1.00 82.81 104 TRP A C 1
ATOM 865 O O . TRP A 1 104 ? 6.808 11.229 -14.419 1.00 82.81 104 TRP A O 1
ATOM 875 N N . GLN A 1 105 ? 7.308 10.502 -16.490 1.00 86.69 105 GLN A N 1
ATOM 876 C CA . GLN A 1 105 ? 6.423 9.320 -16.508 1.00 86.69 105 GLN A CA 1
ATOM 877 C C . GLN A 1 105 ? 7.118 8.019 -16.122 1.00 86.69 105 GLN A C 1
ATOM 879 O O . GLN A 1 105 ? 6.502 6.954 -16.133 1.00 86.69 105 GLN A O 1
ATOM 884 N N . ARG A 1 106 ? 8.398 8.080 -15.748 1.00 87.44 106 ARG A N 1
ATOM 885 C CA . ARG A 1 106 ? 9.119 6.897 -15.280 1.00 87.44 106 ARG A CA 1
ATOM 886 C C . ARG A 1 106 ? 8.499 6.390 -13.984 1.00 87.44 106 ARG A C 1
ATOM 888 O O . ARG A 1 106 ? 8.233 7.164 -13.066 1.00 87.44 106 ARG A O 1
ATOM 895 N N . TRP A 1 107 ? 8.303 5.080 -13.899 1.00 86.56 107 TRP A N 1
ATOM 896 C CA . TRP A 1 107 ? 7.894 4.431 -12.660 1.00 86.56 107 TRP A CA 1
ATOM 897 C C . TRP A 1 107 ? 8.898 4.735 -11.530 1.00 86.56 107 TRP A C 1
ATOM 899 O O . TRP A 1 107 ? 10.100 4.642 -11.789 1.00 86.56 107 TRP A O 1
ATOM 909 N N . PRO A 1 108 ? 8.461 5.039 -10.288 1.00 91.06 108 PRO A N 1
ATOM 910 C CA . PRO A 1 108 ? 7.096 5.262 -9.792 1.00 91.06 108 PRO A CA 1
ATOM 911 C C . PRO A 1 108 ? 6.734 6.759 -9.650 1.00 91.06 108 PRO A C 1
ATOM 913 O O . PRO A 1 108 ? 5.916 7.111 -8.803 1.00 91.06 108 PRO A O 1
ATOM 916 N N . ILE A 1 109 ? 7.341 7.665 -10.429 1.00 89.75 109 ILE A N 1
ATOM 917 C CA . ILE A 1 109 ? 7.243 9.126 -10.233 1.00 89.75 109 ILE A CA 1
ATOM 918 C C . ILE A 1 109 ? 5.788 9.610 -10.269 1.00 89.75 109 ILE A C 1
ATOM 920 O O . ILE A 1 109 ? 5.341 10.264 -9.326 1.00 89.75 109 ILE A O 1
ATOM 924 N N . CYS A 1 110 ? 5.027 9.261 -11.313 1.00 90.31 110 CYS A N 1
ATOM 925 C CA . CYS A 1 110 ? 3.615 9.643 -11.408 1.00 90.31 110 CYS A CA 1
ATOM 926 C C . CYS A 1 110 ? 2.798 9.084 -10.23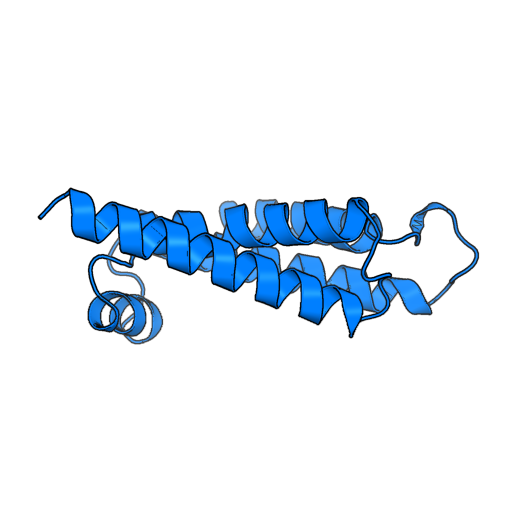8 1.00 90.31 110 CYS A C 1
ATOM 928 O O . CYS A 1 110 ? 2.036 9.821 -9.617 1.00 90.31 110 CYS A O 1
ATOM 930 N N . SER A 1 111 ? 2.985 7.808 -9.900 1.00 91.06 111 SER A N 1
ATOM 931 C CA . SER A 1 111 ? 2.286 7.148 -8.793 1.00 91.06 111 SER A CA 1
ATOM 932 C C . SER A 1 111 ? 2.535 7.854 -7.462 1.00 91.06 111 SER A C 1
ATOM 934 O O . SER A 1 111 ? 1.592 8.116 -6.722 1.00 91.06 111 SER A O 1
ATOM 936 N N . VAL A 1 112 ? 3.785 8.233 -7.177 1.00 92.25 112 VAL A N 1
ATOM 937 C CA . VAL A 1 112 ? 4.149 8.963 -5.954 1.00 92.25 112 VAL A CA 1
ATOM 938 C C . VAL A 1 112 ? 3.583 10.385 -5.957 1.00 92.25 112 VAL A C 1
ATOM 940 O O . VAL A 1 112 ? 3.098 10.850 -4.928 1.00 92.25 112 VAL A O 1
ATOM 943 N N . PHE A 1 113 ? 3.595 11.075 -7.097 1.00 92.44 113 PHE A N 1
ATOM 944 C CA . PHE A 1 113 ? 3.045 12.427 -7.198 1.00 92.44 113 PHE A CA 1
ATOM 945 C C . PHE A 1 113 ? 1.543 12.460 -6.880 1.00 92.44 113 PHE A C 1
ATOM 947 O O . PHE A 1 113 ? 1.092 13.237 -6.036 1.00 92.44 113 PHE A O 1
ATOM 954 N N . TRP A 1 114 ? 0.773 11.567 -7.504 1.00 91.50 114 TRP A N 1
ATOM 955 C CA . TRP A 1 114 ? -0.663 11.453 -7.255 1.00 91.50 114 TRP A CA 1
ATOM 956 C C . TRP A 1 114 ? -0.971 10.913 -5.857 1.00 91.50 114 TRP A C 1
ATOM 958 O O . TRP A 1 114 ? -1.918 11.379 -5.223 1.00 91.50 114 TRP A O 1
ATOM 968 N N . PHE A 1 115 ? -0.147 10.000 -5.339 1.00 93.19 115 PHE A N 1
ATOM 969 C CA . PHE A 1 115 ? -0.196 9.579 -3.942 1.00 93.19 115 PHE A CA 1
ATOM 970 C C . PHE A 1 115 ? -0.102 10.778 -2.991 1.00 93.19 115 PHE A C 1
ATOM 972 O O . PHE A 1 115 ? -0.981 10.925 -2.150 1.00 93.19 115 PHE A O 1
ATOM 979 N N . ILE A 1 116 ? 0.894 11.663 -3.142 1.00 90.50 116 ILE A N 1
ATOM 980 C CA . ILE A 1 116 ? 1.061 12.837 -2.265 1.00 90.50 116 ILE A CA 1
ATOM 981 C C . ILE A 1 116 ? -0.162 13.750 -2.359 1.00 90.50 116 ILE A C 1
ATOM 983 O O . ILE A 1 116 ? -0.706 14.154 -1.333 1.00 90.50 116 ILE A O 1
ATOM 987 N N . TYR A 1 117 ? -0.625 14.041 -3.577 1.00 90.81 117 TYR A N 1
ATOM 988 C CA . TYR A 1 117 ? -1.780 14.910 -3.792 1.00 90.81 117 TYR A CA 1
ATOM 989 C C . TYR A 1 117 ? -3.035 14.392 -3.072 1.00 90.81 117 TYR A C 1
ATOM 991 O O . TYR A 1 117 ? -3.660 15.121 -2.297 1.00 90.81 117 TYR A O 1
ATOM 999 N N . PHE A 1 118 ? -3.381 13.117 -3.273 1.00 88.69 118 PHE A N 1
ATOM 1000 C CA . PHE A 1 118 ? -4.549 12.515 -2.631 1.00 88.69 118 PHE A CA 1
ATOM 1001 C C . PHE A 1 118 ? -4.352 12.320 -1.131 1.00 88.69 118 PHE A C 1
ATOM 1003 O O . PHE A 1 118 ? -5.290 12.550 -0.372 1.00 88.69 118 PHE A O 1
ATOM 1010 N N . PHE A 1 119 ? -3.150 11.943 -0.694 1.00 85.44 119 PHE A N 1
ATOM 1011 C CA . PHE A 1 119 ? -2.811 11.811 0.718 1.00 85.44 119 PHE A CA 1
ATOM 1012 C C . PHE A 1 119 ? -3.054 13.129 1.459 1.00 85.44 119 PHE A C 1
ATOM 1014 O O . PHE A 1 119 ? -3.737 13.138 2.479 1.00 85.44 119 PHE A O 1
ATOM 1021 N N . THR A 1 120 ? -2.575 14.259 0.932 1.00 85.44 120 THR A N 1
ATOM 1022 C CA . THR A 1 120 ? -2.783 15.569 1.563 1.00 85.44 120 THR A CA 1
ATOM 1023 C C . THR A 1 120 ? -4.247 15.998 1.512 1.00 85.44 120 THR A C 1
ATOM 1025 O O . THR A 1 120 ? -4.781 16.461 2.517 1.00 85.44 120 THR A O 1
ATOM 1028 N N . HIS A 1 121 ? -4.927 15.808 0.379 1.00 84.06 121 HIS A N 1
ATOM 1029 C CA . HIS A 1 121 ? -6.314 16.245 0.227 1.00 84.06 121 HIS A CA 1
ATOM 1030 C C . HIS A 1 121 ? -7.290 15.440 1.103 1.00 84.06 121 HIS A C 1
ATOM 1032 O O . HIS A 1 121 ? -8.202 16.011 1.695 1.00 84.06 121 HIS A O 1
ATOM 1038 N N . TRP A 1 122 ? -7.096 14.126 1.234 1.00 75.94 122 TRP A N 1
ATOM 1039 C CA . TRP A 1 122 ? -7.934 13.261 2.078 1.00 75.94 122 TRP A CA 1
ATOM 1040 C C . TRP A 1 122 ? -7.593 13.342 3.572 1.00 75.94 122 TRP A C 1
ATOM 1042 O O . TRP A 1 122 ? -8.404 12.943 4.404 1.00 75.94 122 TRP A O 1
ATOM 1052 N N . CYS A 1 123 ? -6.413 13.860 3.931 1.00 67.12 123 CYS A N 1
ATOM 1053 C CA . CYS A 1 123 ? -6.084 14.184 5.322 1.00 67.12 123 CYS A CA 1
ATOM 1054 C C . CYS A 1 123 ? -6.773 15.462 5.824 1.00 67.12 123 CYS A C 1
ATOM 1056 O O . CYS A 1 123 ? -6.903 15.627 7.032 1.00 67.12 123 CYS A O 1
ATOM 1058 N N . ILE A 1 124 ? -7.143 16.393 4.941 1.00 67.38 124 ILE A N 1
ATOM 1059 C CA . ILE A 1 124 ? -7.629 17.730 5.334 1.00 67.38 124 ILE A CA 1
ATOM 1060 C C . ILE A 1 124 ? -9.159 17.835 5.242 1.00 67.38 124 ILE A C 1
ATOM 1062 O O . ILE A 1 124 ? -9.764 18.574 6.018 1.00 67.38 124 ILE A O 1
ATOM 1066 N N . VAL A 1 125 ? -9.777 17.090 4.323 1.00 56.41 125 VAL A N 1
ATOM 1067 C CA . VAL A 1 125 ? -11.237 17.007 4.120 1.00 56.41 125 VAL A CA 1
ATOM 1068 C C . VAL A 1 125 ? -11.812 15.858 4.927 1.00 56.41 125 VAL A C 1
ATOM 1070 O O . VAL A 1 125 ? -12.888 16.005 5.554 1.00 56.41 125 VAL A O 1
#

Mean predicted aligned error: 5.74 Å

Sequence (125 aa):
MRNTRIGRFTRGYFCTTIVFHFLAFFLWSSIFSFDTFLFALLLTTTTFLPLNISCSESAEKFWNCWDNYPQTISQLYSIRVALGSLIGSWIGVFVVPLDWNRWWQRWPICSVFWFIYFFTHWCIV

Foldseek 3Di:
DVVVLVVVLVVVLVVQLVVQLVVVCVLDDDSPDPLSSVLSNVLSCQQVVLLCVQQPPDPVSSVCCVPVPHPDPSSQLNHLRNVLQVVQLVVLSVVLVVCVPDPCSPPPNSSVVSNVVSNVVSNVD

InterPro domains:
  IPR009580 GPI biosynthesis protein Pig-F [PF06699] (7-112)

Organism: Meloidogyne enterolobii (NCBI:txid390850)

Solvent-accessible surface area (backbone atoms only — not comparable to full-atom values): 6469 Å² total; per-residue (Å²): 117,69,70,63,53,54,56,50,50,53,52,51,52,52,52,48,24,51,50,41,33,52,52,41,31,76,67,80,43,59,86,86,39,66,61,44,48,52,50,14,48,50,52,30,55,50,30,51,49,42,36,41,75,56,32,48,93,42,73,67,46,34,51,43,40,67,74,70,48,53,91,43,73,65,33,42,50,19,51,33,30,23,50,20,34,52,53,17,29,52,57,19,51,68,54,28,79,76,49,77,87,40,83,70,39,40,87,56,47,34,18,52,53,32,16,52,54,29,31,56,53,40,67,75,108

Radius of gyration: 15.74 Å; Cα contacts (8 Å, |Δi|>4): 135; chains: 1; bounding box: 35×30×49 Å

pLDDT: mean 85.48, std 8.51, range [55.59, 95.69]